Protein AF-A0A7W1BH05-F1 (afdb_monomer)

pLDDT: mean 89.74, std 11.77, range [35.94, 97.69]

Foldseek 3Di:
DDPPDADPALVSCLPPDVVNLVVQVVNLVPDDDDPVCVVVSVVSVVVSVVSPVVNVVVLVVVCVVPVPDPVSVD

Sequence (74 aa):
MSVSVLPSSPAALSKSRWEDIAPFFDELSERPIDADAIGGWLQSWSRLEELVTEAAAVAMIAYTIDTSDPDKEA

Radius of gyration: 14.78 Å; Cα contacts (8 Å, |Δi|>4): 36; chains: 1; bounding box: 36×17×42 Å

Solvent-accessible surface area (backbone atoms only — not comparable to full-atom values): 4597 Å² total; per-residue (Å²): 135,88,77,91,66,78,76,93,46,28,76,75,46,74,85,56,50,67,86,70,50,49,62,56,54,52,53,61,70,69,51,87,74,50,93,82,44,44,64,62,49,50,52,52,52,52,50,51,50,50,34,53,50,50,28,50,51,52,48,50,52,59,19,70,75,44,78,83,47,72,86,55,77,114

Secondary structure (DSSP, 8-state):
----S--SSGGGGTT--HHHHHHHHHHHHHS---TTTHHHHHHHHHHHHHHHHHHHHHHHHHHHH-TT-GGG--

Mean predicted aligned error: 4.77 Å

Nearest PDB structures (foldseek):
  6dkm-assembly2_D  TM=5.267E-01  e=7.312E+00  synthetic construct
  6o8x-assembly1_o  TM=4.794E-01  e=6.865E+00  Enterococcus faecalis

Structure (mmCIF, N/CA/C/O backbone):
data_AF-A0A7W1BH05-F1
#
_entry.id   AF-A0A7W1BH05-F1
#
loop_
_atom_site.group_PDB
_atom_site.id
_atom_site.type_symbol
_atom_site.label_atom_id
_atom_site.label_alt_id
_atom_site.label_comp_id
_atom_site.label_asym_id
_atom_site.label_entity_id
_atom_site.label_seq_id
_atom_site.pdbx_PDB_ins_code
_atom_site.Cartn_x
_atom_site.Cartn_y
_atom_site.Cartn_z
_atom_site.occupancy
_atom_site.B_iso_or_equiv
_atom_site.auth_seq_id
_atom_site.auth_comp_id
_atom_site.auth_asym_id
_atom_site.auth_atom_id
_atom_site.pdbx_PDB_model_num
ATOM 1 N N . MET A 1 1 ? -16.427 -8.775 -1.004 1.00 35.94 1 MET A N 1
ATOM 2 C CA . MET A 1 1 ? -15.473 -9.765 -0.457 1.00 35.94 1 MET A CA 1
ATOM 3 C C . MET A 1 1 ? -14.659 -9.032 0.592 1.00 35.94 1 MET A C 1
ATOM 5 O O . MET A 1 1 ? -14.251 -7.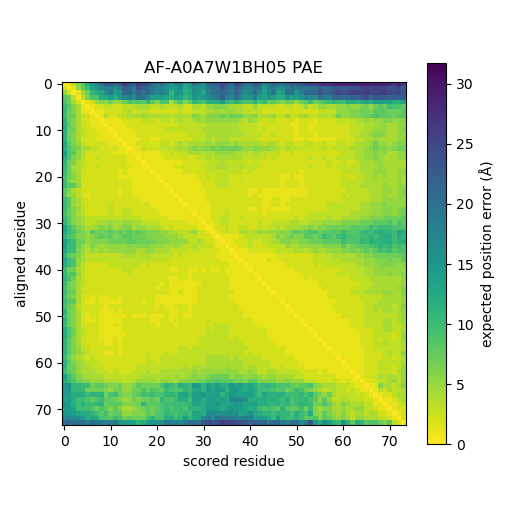924 0.295 1.00 35.94 1 MET A O 1
ATOM 9 N N . SER A 1 2 ? -14.499 -9.583 1.793 1.00 39.59 2 SER A N 1
ATOM 10 C CA . SER A 1 2 ? -13.724 -8.951 2.872 1.00 39.59 2 SER A CA 1
ATOM 11 C C . SER A 1 2 ? -12.293 -9.485 2.825 1.00 39.59 2 SER A C 1
ATOM 13 O O . SER A 1 2 ? -12.082 -10.689 2.974 1.00 39.59 2 SER A O 1
ATOM 15 N N . VAL A 1 3 ? -11.323 -8.618 2.577 1.00 54.91 3 VAL A N 1
ATOM 16 C CA . VAL A 1 3 ? -9.887 -8.892 2.572 1.00 54.91 3 VAL A CA 1
ATOM 17 C C . VAL A 1 3 ? -9.303 -8.519 3.941 1.00 54.91 3 VAL A C 1
ATOM 19 O O . VAL A 1 3 ? -8.628 -7.515 4.136 1.00 54.91 3 VAL A O 1
ATOM 22 N N . SER A 1 4 ? -9.537 -9.370 4.940 1.00 66.75 4 SER A N 1
ATOM 23 C CA . SER A 1 4 ? -9.179 -9.072 6.337 1.00 66.75 4 SER A CA 1
ATOM 24 C C . SER A 1 4 ? -7.693 -9.257 6.699 1.00 66.75 4 SER A C 1
ATOM 26 O O . SER A 1 4 ? -7.362 -9.292 7.883 1.00 66.75 4 SER A O 1
ATOM 28 N N . VAL A 1 5 ? -6.779 -9.367 5.725 1.00 82.62 5 VAL A N 1
ATOM 29 C CA . VAL A 1 5 ? -5.333 -9.527 5.979 1.00 82.62 5 VAL A CA 1
ATOM 30 C C . VAL A 1 5 ? -4.525 -8.685 4.994 1.00 82.62 5 VAL A C 1
ATOM 32 O O . VAL A 1 5 ? -4.522 -8.978 3.803 1.00 82.62 5 VAL A O 1
ATOM 35 N N . LEU A 1 6 ? -3.825 -7.659 5.499 1.00 90.00 6 LEU A N 1
ATOM 36 C CA . LEU A 1 6 ? -2.882 -6.868 4.701 1.00 90.00 6 LEU A CA 1
ATOM 37 C C . LEU A 1 6 ? -1.737 -7.749 4.168 1.00 90.00 6 LEU A C 1
ATOM 39 O O . LEU A 1 6 ? -1.386 -8.747 4.808 1.00 90.00 6 LEU A O 1
ATOM 43 N N . PRO A 1 7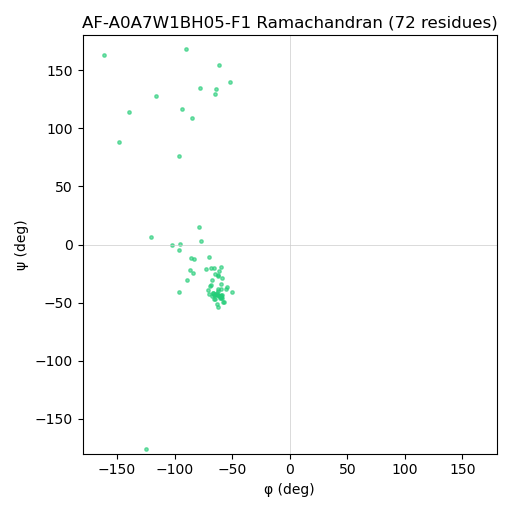 ? -1.103 -7.371 3.043 1.00 92.19 7 PRO A N 1
ATOM 44 C CA . PRO A 1 7 ? 0.086 -8.054 2.549 1.00 92.19 7 PRO A CA 1
ATOM 45 C C . PRO A 1 7 ? 1.161 -8.171 3.638 1.00 92.19 7 PRO A C 1
ATOM 47 O O . PRO A 1 7 ? 1.400 -7.243 4.412 1.00 92.19 7 PRO A O 1
ATOM 50 N N . SER A 1 8 ? 1.834 -9.320 3.704 1.00 91.44 8 SER A N 1
ATOM 51 C CA . SER A 1 8 ? 2.831 -9.589 4.747 1.00 91.44 8 SER A CA 1
ATOM 52 C C . SER A 1 8 ? 4.138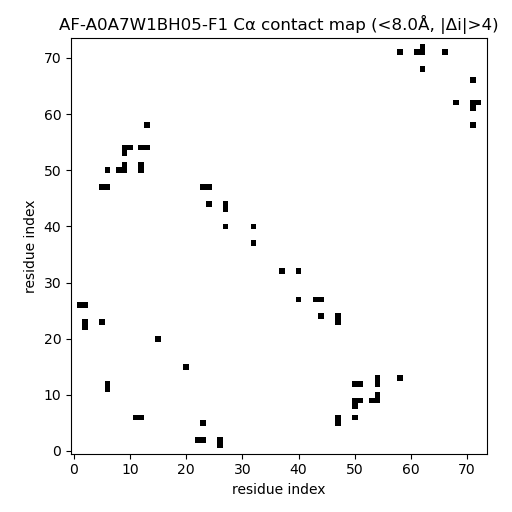 -8.813 4.553 1.00 91.44 8 SER A C 1
ATOM 54 O O . SER A 1 8 ? 4.888 -8.631 5.514 1.00 91.44 8 SER A O 1
ATOM 56 N N . SER A 1 9 ? 4.422 -8.350 3.332 1.00 94.56 9 SER A N 1
ATOM 57 C CA . SER A 1 9 ? 5.616 -7.576 2.986 1.00 94.56 9 SER A CA 1
ATOM 58 C C . SER A 1 9 ? 5.437 -6.809 1.664 1.00 94.56 9 SER A C 1
ATOM 60 O O . SER A 1 9 ? 4.565 -7.169 0.871 1.00 94.56 9 SER A O 1
ATOM 62 N N . PRO A 1 10 ? 6.281 -5.802 1.374 1.00 94.19 10 PRO A N 1
ATOM 63 C CA . PRO A 1 10 ? 6.276 -5.107 0.083 1.00 94.19 10 PRO A CA 1
ATOM 64 C C . PRO A 1 10 ? 6.560 -6.051 -1.093 1.00 94.19 10 PRO A C 1
ATOM 66 O O . PRO A 1 10 ? 5.982 -5.920 -2.166 1.00 94.19 10 PRO A O 1
ATOM 69 N N . ALA A 1 11 ? 7.400 -7.071 -0.885 1.00 94.56 11 ALA A N 1
ATOM 70 C CA . ALA A 1 11 ? 7.703 -8.077 -1.903 1.00 94.56 11 ALA A CA 1
ATOM 71 C C . ALA A 1 11 ? 6.465 -8.885 -2.331 1.00 94.56 11 ALA A C 1
ATOM 73 O O . ALA A 1 11 ? 6.399 -9.347 -3.473 1.00 94.56 11 ALA A O 1
ATOM 74 N N . ALA A 1 12 ? 5.466 -9.022 -1.451 1.00 94.19 12 ALA A N 1
ATOM 75 C CA . ALA A 1 12 ? 4.191 -9.651 -1.789 1.00 94.19 12 ALA A CA 1
ATOM 76 C C . ALA A 1 12 ? 3.393 -8.848 -2.835 1.00 94.19 12 ALA A C 1
ATOM 78 O O . ALA A 1 12 ? 2.547 -9.426 -3.509 1.00 94.19 12 ALA A O 1
ATOM 79 N N . LEU A 1 13 ? 3.698 -7.555 -3.003 1.00 94.25 13 LEU A N 1
ATOM 80 C CA . LEU A 1 13 ? 3.087 -6.656 -3.985 1.00 94.25 13 LEU A CA 1
ATOM 81 C C . LEU A 1 13 ? 3.889 -6.539 -5.291 1.00 94.25 13 LEU A C 1
ATOM 83 O O . LEU A 1 13 ? 3.474 -5.831 -6.199 1.00 94.25 13 LEU A O 1
ATOM 87 N N . SER A 1 14 ? 5.020 -7.240 -5.423 1.00 91.19 14 SER A N 1
ATOM 88 C CA . SER A 1 14 ? 5.944 -7.096 -6.567 1.00 91.19 14 SER A CA 1
ATOM 89 C C . SER A 1 14 ? 5.343 -7.404 -7.943 1.00 91.19 14 SER A C 1
ATOM 91 O O . SER A 1 14 ? 5.914 -7.014 -8.954 1.00 91.19 14 SER A O 1
ATOM 93 N N . LYS A 1 15 ? 4.221 -8.128 -7.989 1.00 89.88 15 LYS A N 1
ATOM 94 C CA . LYS A 1 15 ? 3.477 -8.450 -9.219 1.00 89.88 15 LYS A CA 1
ATOM 95 C C . LYS A 1 15 ? 2.041 -7.935 -9.192 1.00 89.88 15 LYS A C 1
ATOM 97 O O . LYS A 1 15 ? 1.253 -8.296 -10.060 1.00 89.88 15 LYS A O 1
ATOM 102 N N . SER A 1 16 ? 1.688 -7.176 -8.160 1.00 92.44 16 SER A N 1
ATOM 103 C CA . SER A 1 16 ? 0.345 -6.648 -7.992 1.00 92.44 16 SER A CA 1
ATOM 104 C C . SER A 1 16 ? 0.151 -5.454 -8.906 1.00 92.44 16 SER A C 1
ATOM 106 O O . SER A 1 16 ? 0.985 -4.552 -8.956 1.00 92.44 16 SER A O 1
ATOM 108 N N . ARG A 1 17 ? -0.985 -5.428 -9.590 1.00 92.06 17 ARG A N 1
ATOM 109 C CA . ARG A 1 17 ? -1.466 -4.239 -10.287 1.00 92.06 17 ARG A CA 1
ATOM 110 C C . ARG A 1 17 ? -2.327 -3.428 -9.328 1.00 92.06 17 ARG A C 1
ATOM 112 O O . ARG A 1 17 ? -2.729 -3.905 -8.267 1.00 92.06 17 ARG A O 1
ATOM 119 N N . TRP A 1 18 ? -2.654 -2.196 -9.707 1.00 92.50 18 TRP A N 1
ATOM 120 C CA . TRP A 1 18 ? -3.515 -1.351 -8.876 1.00 92.50 18 TRP A CA 1
ATOM 121 C C . TRP A 1 18 ? -4.854 -2.026 -8.534 1.00 92.50 18 TRP A C 1
ATOM 123 O O . TRP A 1 18 ? -5.319 -1.918 -7.406 1.00 92.50 18 TRP A O 1
ATOM 133 N N . GLU A 1 19 ? -5.434 -2.786 -9.464 1.00 94.69 19 GLU A N 1
ATOM 134 C CA . GLU A 1 19 ? -6.666 -3.563 -9.252 1.00 94.69 19 GLU A CA 1
ATOM 135 C C . GLU A 1 19 ? -6.560 -4.646 -8.162 1.00 94.69 19 GLU A C 1
ATOM 137 O O . GLU A 1 19 ? -7.575 -4.996 -7.563 1.00 94.69 19 GLU A O 1
ATOM 142 N N . ASP A 1 20 ? -5.351 -5.118 -7.847 1.00 93.31 20 ASP A N 1
ATOM 143 C CA . ASP A 1 20 ? -5.103 -6.040 -6.735 1.00 93.31 20 ASP A CA 1
ATOM 144 C C . ASP A 1 20 ? -4.948 -5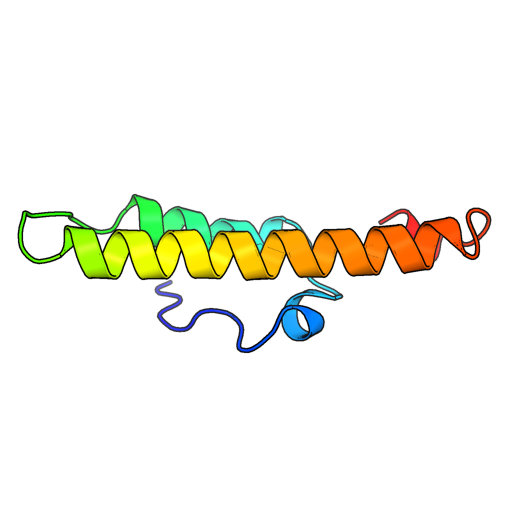.300 -5.394 1.00 93.31 20 ASP A C 1
ATOM 146 O O . ASP A 1 20 ? -5.172 -5.885 -4.336 1.00 93.31 20 ASP A O 1
ATOM 150 N N . ILE A 1 21 ? -4.557 -4.018 -5.423 1.00 94.50 21 ILE A N 1
ATOM 151 C CA . ILE A 1 21 ? -4.234 -3.199 -4.240 1.00 94.50 21 ILE A CA 1
ATOM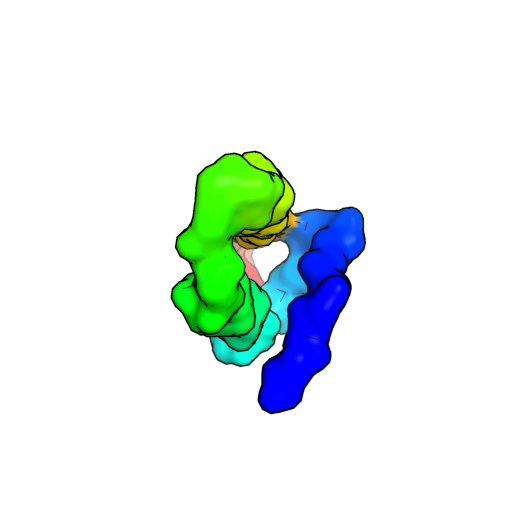 152 C C . ILE A 1 21 ? -5.434 -2.354 -3.786 1.00 94.50 21 ILE A C 1
ATOM 154 O O . ILE A 1 21 ? -5.694 -2.233 -2.587 1.00 94.50 21 ILE A O 1
ATOM 158 N N . ALA A 1 22 ? -6.181 -1.778 -4.729 1.00 95.81 22 ALA A N 1
ATOM 159 C CA . ALA A 1 22 ? -7.335 -0.920 -4.464 1.00 95.81 22 ALA A CA 1
ATOM 160 C C . ALA A 1 22 ? -8.355 -1.539 -3.485 1.00 95.81 22 ALA A C 1
ATOM 162 O O . ALA A 1 22 ? -8.754 -0.835 -2.556 1.00 95.81 22 ALA A O 1
ATOM 163 N N . PRO A 1 23 ? -8.686 -2.848 -3.563 1.00 95.44 23 PRO A N 1
ATOM 164 C CA . PRO A 1 23 ? -9.651 -3.454 -2.646 1.00 95.44 23 PRO A CA 1
ATOM 165 C C . PRO A 1 23 ? -9.270 -3.352 -1.161 1.00 95.44 23 PRO A C 1
ATOM 167 O O . PRO A 1 23 ? -10.154 -3.306 -0.308 1.00 95.44 23 PRO A O 1
ATOM 170 N N . PHE A 1 24 ? -7.973 -3.301 -0.825 1.00 95.00 24 PHE A N 1
ATOM 171 C CA . PHE A 1 24 ? -7.529 -3.125 0.562 1.00 95.00 24 PHE A CA 1
ATOM 172 C C . PHE A 1 24 ? -7.813 -1.706 1.075 1.00 95.00 24 PHE A C 1
ATOM 174 O O . PHE A 1 24 ? -8.209 -1.534 2.229 1.00 95.00 24 PHE A O 1
ATOM 181 N N . PHE A 1 25 ? -7.620 -0.691 0.226 1.00 95.25 25 PHE A N 1
ATOM 182 C CA . PHE A 1 25 ? -7.946 0.697 0.559 1.00 95.25 25 PHE A CA 1
ATOM 183 C C . PHE A 1 25 ? -9.455 0.908 0.640 1.00 95.25 25 PHE A C 1
ATOM 185 O O . PHE A 1 25 ? -9.917 1.544 1.587 1.00 95.25 25 PHE A O 1
ATOM 192 N N . ASP A 1 26 ? -10.208 0.334 -0.300 1.00 95.88 26 ASP A N 1
ATOM 193 C CA . ASP A 1 26 ? -11.668 0.399 -0.314 1.00 95.88 26 ASP A CA 1
ATOM 194 C C . ASP A 1 26 ? -12.235 -0.187 0.982 1.00 95.88 26 ASP A C 1
ATOM 196 O O . ASP A 1 26 ? -12.971 0.497 1.693 1.00 95.88 26 ASP A O 1
ATOM 200 N N . GLU A 1 27 ? -11.795 -1.386 1.381 1.00 93.69 27 GLU A N 1
ATOM 201 C CA . GLU A 1 27 ? -12.231 -1.986 2.644 1.00 93.69 27 GLU A CA 1
ATOM 202 C C . GLU A 1 27 ? -11.896 -1.104 3.849 1.00 93.69 27 GLU A C 1
ATOM 204 O O . GLU A 1 27 ? -12.743 -0.908 4.719 1.00 93.69 27 GLU A O 1
ATOM 209 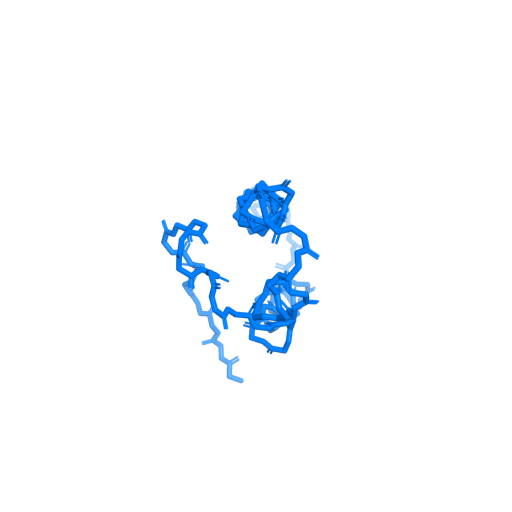N N . LEU A 1 28 ? -10.670 -0.575 3.935 1.00 93.31 28 LEU A N 1
ATOM 210 C CA . LEU A 1 28 ? -10.297 0.304 5.042 1.00 93.31 28 LEU A CA 1
ATOM 211 C C . LEU A 1 28 ? -11.153 1.571 5.059 1.00 93.31 28 LEU A C 1
ATOM 213 O O . LEU A 1 28 ? -11.546 2.007 6.138 1.00 93.31 28 LEU A O 1
ATOM 217 N N . SER A 1 29 ? -11.474 2.138 3.898 1.00 94.56 29 SER A N 1
ATOM 218 C CA . SER A 1 29 ? -12.301 3.342 3.787 1.00 94.56 29 SER A CA 1
ATOM 219 C C . SER A 1 29 ? -13.758 3.117 4.209 1.00 94.56 29 SER A C 1
ATOM 221 O O . SER A 1 29 ? -14.387 4.025 4.747 1.00 94.56 29 SER A O 1
ATOM 223 N N . GLU A 1 30 ? -14.278 1.902 4.019 1.00 94.44 30 GLU A N 1
ATOM 224 C CA . GLU A 1 30 ? -15.650 1.523 4.373 1.00 94.44 30 GLU A CA 1
ATOM 225 C C . GLU A 1 30 ? -15.808 1.126 5.849 1.00 94.44 30 GLU A C 1
ATOM 227 O O . GLU A 1 30 ? -16.933 1.007 6.347 1.00 94.44 30 GLU A O 1
ATOM 232 N N . ARG A 1 31 ? -14.703 0.913 6.579 1.00 91.12 31 ARG A N 1
ATOM 233 C CA . ARG A 1 31 ? -14.764 0.537 7.997 1.00 91.12 31 ARG A CA 1
ATOM 234 C C . ARG A 1 31 ? -15.372 1.673 8.826 1.00 91.12 31 ARG A C 1
ATOM 236 O O . ARG A 1 31 ? -14.890 2.802 8.754 1.00 91.12 31 ARG A O 1
ATOM 243 N N . PRO A 1 32 ? -16.381 1.393 9.670 1.00 90.88 32 PRO A N 1
ATOM 244 C CA . PRO A 1 32 ? -16.883 2.382 10.611 1.00 90.88 32 PRO A CA 1
ATOM 245 C C . PRO A 1 32 ? -15.787 2.742 11.618 1.00 90.88 32 PRO A C 1
ATOM 247 O O . PRO A 1 32 ? -15.119 1.865 12.167 1.00 90.88 32 PRO A O 1
ATOM 250 N N . ILE A 1 33 ? -15.612 4.042 11.853 1.00 92.12 33 ILE A N 1
ATOM 251 C CA . ILE A 1 33 ? -14.599 4.583 12.757 1.00 92.12 33 ILE A CA 1
ATOM 252 C C . ILE A 1 33 ? -15.302 5.286 13.915 1.00 92.12 33 ILE A C 1
ATOM 254 O O . ILE A 1 33 ? -16.130 6.173 13.707 1.00 92.12 33 ILE A O 1
ATOM 258 N N . ASP A 1 34 ? -14.925 4.916 15.131 1.00 94.06 34 ASP A N 1
ATOM 259 C CA . ASP A 1 34 ? -15.261 5.617 16.363 1.00 94.06 34 ASP A CA 1
ATOM 260 C C . ASP A 1 34 ? -13.980 5.963 17.146 1.00 94.06 34 ASP A C 1
ATOM 262 O O . ASP A 1 34 ? -12.857 5.754 16.672 1.00 94.06 34 ASP A O 1
ATOM 266 N N . ALA A 1 35 ? -14.143 6.541 18.337 1.00 94.00 35 ALA A N 1
ATOM 267 C CA . ALA A 1 35 ? -13.027 6.982 19.170 1.00 94.00 35 ALA A CA 1
ATOM 268 C C . ALA A 1 35 ? -12.100 5.836 19.614 1.00 94.00 35 ALA A C 1
ATOM 270 O O . ALA A 1 35 ? -10.914 6.082 19.834 1.00 94.00 35 ALA A O 1
ATOM 271 N N . ASP A 1 36 ? -12.608 4.607 19.707 1.00 92.69 36 ASP A N 1
ATOM 272 C CA . ASP A 1 36 ? -11.834 3.440 20.129 1.00 92.69 36 ASP A CA 1
ATOM 273 C C . ASP A 1 36 ? -11.169 2.748 18.923 1.00 92.69 36 ASP A C 1
ATOM 275 O O . ASP A 1 36 ? -10.066 2.206 19.031 1.00 92.69 36 ASP A O 1
ATOM 279 N N . ALA A 1 37 ? -11.795 2.813 17.743 1.00 89.62 37 ALA A N 1
ATOM 280 C CA . ALA A 1 37 ? -11.320 2.176 16.516 1.00 89.62 37 ALA A CA 1
ATOM 281 C C . ALA A 1 37 ? -10.322 3.022 15.700 1.00 89.62 37 ALA A C 1
ATOM 283 O O . ALA A 1 37 ? -9.541 2.457 14.927 1.00 89.62 37 ALA A O 1
ATOM 284 N N . ILE A 1 38 ? -10.300 4.353 15.865 1.00 94.12 38 ILE A N 1
ATOM 285 C CA . ILE A 1 38 ? -9.463 5.266 15.058 1.00 94.12 38 ILE A CA 1
ATOM 286 C C . ILE A 1 38 ? -7.970 4.913 15.092 1.00 94.12 38 ILE A C 1
ATOM 288 O O . ILE A 1 38 ? -7.298 4.988 14.065 1.00 94.12 38 ILE A O 1
ATOM 292 N N . GLY A 1 39 ? -7.445 4.483 16.243 1.00 95.31 39 GLY A N 1
ATOM 293 C CA . GLY A 1 39 ? -6.031 4.123 16.379 1.00 95.31 39 GLY A CA 1
ATOM 294 C C . GLY A 1 39 ? -5.655 2.895 15.545 1.00 95.31 39 GLY A C 1
ATOM 295 O O . GLY A 1 39 ? -4.672 2.920 14.806 1.00 95.31 39 GLY A O 1
ATOM 296 N N . GLY A 1 40 ? -6.469 1.837 15.616 1.00 93.38 40 GLY A N 1
ATOM 297 C CA . GLY A 1 40 ? -6.269 0.623 14.818 1.00 93.38 40 GLY A CA 1
ATOM 298 C C . GLY A 1 40 ? -6.508 0.85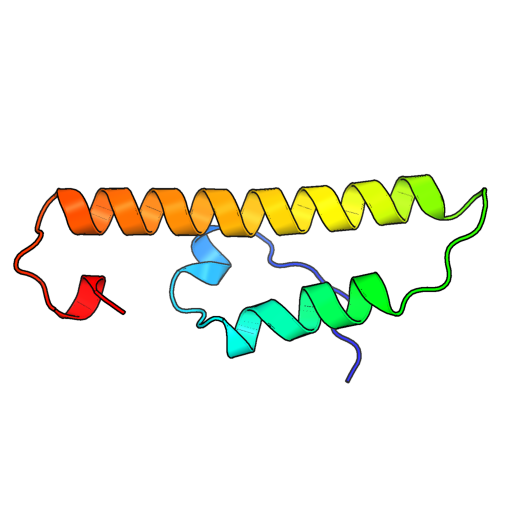6 13.324 1.00 93.38 40 GLY A C 1
ATOM 299 O O . GLY A 1 40 ? -5.800 0.296 12.482 1.00 93.38 40 GLY A O 1
ATOM 300 N N . TRP A 1 41 ? -7.463 1.727 12.989 1.00 94.50 41 TRP A N 1
ATOM 301 C CA . TRP A 1 41 ? -7.712 2.147 11.615 1.00 94.50 41 TRP A CA 1
ATOM 302 C C . TRP A 1 41 ? -6.507 2.887 11.023 1.00 94.50 41 TRP A C 1
ATOM 304 O O . TRP A 1 41 ? -6.000 2.468 9.984 1.00 94.50 41 TRP A O 1
ATOM 314 N N . LEU A 1 42 ? -5.985 3.907 11.718 1.00 96.00 42 LEU A N 1
ATOM 315 C CA . LEU A 1 42 ? -4.797 4.655 11.289 1.00 96.00 42 LEU A CA 1
ATOM 316 C C . LEU A 1 42 ? -3.585 3.738 11.133 1.00 96.00 42 LEU A C 1
ATOM 318 O O . LEU A 1 42 ? -2.879 3.825 10.135 1.00 96.00 42 LEU A O 1
ATOM 322 N N . GLN A 1 43 ? -3.372 2.819 12.077 1.00 95.44 43 GLN A N 1
ATOM 323 C CA . GLN A 1 43 ? -2.286 1.847 11.979 1.00 95.44 43 GLN A CA 1
ATOM 324 C C . GLN A 1 43 ? -2.418 0.968 10.729 1.00 95.44 43 GLN A C 1
ATOM 326 O O . GLN A 1 43 ? -1.428 0.735 10.038 1.00 95.44 43 GLN A O 1
ATOM 331 N N . SER A 1 44 ? -3.628 0.494 10.424 1.00 95.06 44 SER A N 1
ATOM 332 C CA . SER A 1 44 ? -3.877 -0.328 9.236 1.00 95.06 44 SER A CA 1
ATOM 333 C C . SER A 1 44 ? -3.666 0.468 7.946 1.00 95.06 44 SER A C 1
ATOM 335 O O . SER A 1 44 ? -3.045 -0.034 7.012 1.00 95.06 44 SER A O 1
ATOM 337 N N . TRP A 1 45 ? -4.138 1.717 7.915 1.00 95.81 45 TRP A N 1
ATOM 338 C CA . TRP A 1 45 ? -3.973 2.623 6.783 1.00 95.81 45 TRP A CA 1
ATOM 339 C C . TRP A 1 45 ? -2.500 2.932 6.514 1.00 95.81 45 TRP A C 1
ATOM 341 O O . TRP A 1 45 ? -2.008 2.685 5.415 1.00 95.81 45 TRP A O 1
ATOM 351 N N . SER A 1 46 ? -1.774 3.396 7.535 1.00 96.62 46 SER A N 1
ATOM 352 C CA . SER A 1 46 ? -0.343 3.691 7.431 1.00 96.62 46 SER A CA 1
ATOM 353 C C . SER A 1 46 ? 0.465 2.457 7.044 1.00 96.62 46 SER A C 1
ATOM 355 O O . SER A 1 46 ? 1.387 2.561 6.243 1.00 96.62 46 SER A O 1
ATOM 357 N N . ARG A 1 47 ? 0.107 1.272 7.558 1.00 96.44 47 ARG A N 1
ATOM 358 C CA . ARG A 1 47 ? 0.793 0.033 7.182 1.00 96.44 47 ARG A CA 1
ATOM 359 C C . ARG A 1 47 ? 0.592 -0.312 5.709 1.00 96.44 47 ARG A C 1
ATOM 361 O O . ARG A 1 47 ? 1.538 -0.740 5.057 1.00 96.44 47 ARG A O 1
ATOM 368 N N . LEU A 1 48 ? -0.621 -0.156 5.184 1.00 96.62 48 LEU A N 1
ATOM 369 C CA . LEU A 1 48 ? -0.887 -0.407 3.769 1.00 96.62 48 LEU A CA 1
ATOM 370 C C . LEU A 1 48 ? -0.138 0.596 2.875 1.00 96.62 48 LEU A C 1
ATOM 372 O O . LEU A 1 48 ? 0.479 0.186 1.895 1.00 96.62 48 LEU A O 1
ATOM 376 N N . GLU A 1 49 ? -0.134 1.880 3.238 1.00 97.12 49 GLU A N 1
ATOM 377 C CA . GLU A 1 49 ? 0.617 2.920 2.522 1.00 97.12 49 GLU A CA 1
ATOM 378 C C . GLU A 1 49 ? 2.127 2.630 2.493 1.00 97.12 49 GLU A C 1
ATOM 380 O O . GLU A 1 49 ? 2.749 2.712 1.432 1.00 97.12 49 GLU A O 1
ATOM 385 N N . GLU A 1 50 ? 2.711 2.249 3.634 1.00 97.69 50 GLU A N 1
ATOM 386 C CA . GLU A 1 50 ? 4.125 1.877 3.757 1.00 97.69 50 GLU A CA 1
ATOM 387 C C . GLU A 1 50 ? 4.477 0.729 2.800 1.00 97.69 50 GLU A C 1
ATOM 389 O O . GLU A 1 50 ? 5.422 0.838 2.019 1.00 97.69 50 GLU A O 1
ATOM 394 N N . LEU A 1 51 ? 3.673 -0.342 2.803 1.00 97.62 51 LEU A N 1
ATOM 395 C CA . LEU A 1 51 ? 3.879 -1.513 1.947 1.00 97.62 51 LEU A CA 1
ATOM 396 C C . LEU A 1 51 ? 3.845 -1.154 0.457 1.00 97.62 51 LEU A C 1
ATOM 398 O O . LEU A 1 51 ? 4.700 -1.609 -0.303 1.00 97.62 51 LEU A O 1
ATOM 402 N N . VAL A 1 52 ? 2.865 -0.346 0.043 1.00 97.06 52 VAL A N 1
ATOM 403 C CA . VAL A 1 52 ? 2.705 0.082 -1.355 1.00 97.06 52 VAL A CA 1
ATOM 404 C C . VAL A 1 52 ? 3.848 1.003 -1.774 1.00 97.06 52 VAL A C 1
ATOM 406 O O . VAL A 1 52 ? 4.423 0.823 -2.846 1.00 97.06 52 VAL A O 1
ATOM 409 N N . T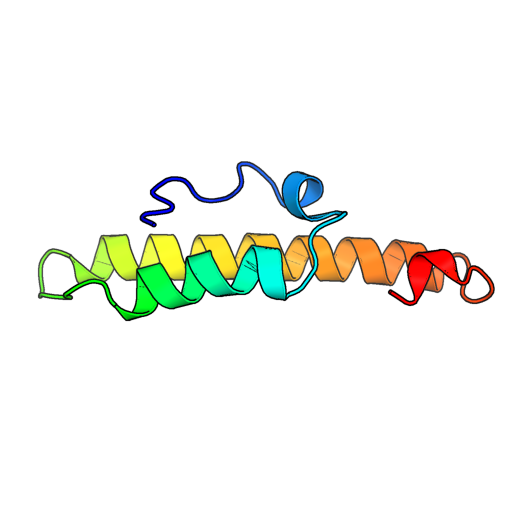HR A 1 53 ? 4.219 1.956 -0.920 1.00 97.19 53 THR A N 1
ATOM 410 C CA . THR A 1 53 ? 5.293 2.917 -1.201 1.00 97.19 53 THR A CA 1
ATOM 411 C C . THR A 1 53 ? 6.644 2.222 -1.318 1.00 97.19 53 THR A C 1
ATOM 413 O O . THR A 1 53 ? 7.405 2.500 -2.244 1.00 97.19 53 THR A O 1
ATOM 416 N N . GLU A 1 54 ? 6.945 1.285 -0.418 1.00 97.62 54 GLU A N 1
ATOM 417 C CA . GLU A 1 54 ? 8.193 0.527 -0.469 1.00 97.62 54 GLU A CA 1
ATOM 418 C C . GLU A 1 54 ? 8.243 -0.391 -1.699 1.00 97.62 54 GLU A C 1
ATOM 420 O O . GLU A 1 54 ? 9.263 -0.432 -2.389 1.00 97.62 54 GLU A O 1
ATOM 425 N N . ALA A 1 55 ? 7.138 -1.063 -2.042 1.00 96.44 55 ALA A N 1
ATOM 426 C CA . ALA A 1 55 ? 7.061 -1.883 -3.251 1.00 96.44 55 ALA A CA 1
ATOM 427 C C . ALA A 1 55 ? 7.296 -1.044 -4.520 1.00 96.44 55 ALA A C 1
ATOM 429 O O . ALA A 1 55 ? 8.093 -1.429 -5.378 1.00 96.44 55 ALA A O 1
ATOM 430 N N . ALA A 1 56 ? 6.672 0.135 -4.601 1.00 94.19 56 ALA A N 1
ATOM 431 C CA . ALA A 1 56 ? 6.864 1.071 -5.704 1.00 94.19 56 ALA A CA 1
ATOM 432 C C . ALA A 1 56 ? 8.311 1.584 -5.779 1.00 94.19 56 ALA A C 1
ATOM 434 O O . ALA A 1 56 ? 8.887 1.649 -6.864 1.00 94.19 56 ALA A O 1
ATOM 435 N N . ALA A 1 57 ? 8.935 1.901 -4.640 1.00 95.75 57 ALA A N 1
ATOM 436 C CA . ALA A 1 57 ? 10.333 2.318 -4.594 1.00 95.75 57 ALA A CA 1
ATOM 437 C C . ALA A 1 57 ? 11.276 1.216 -5.103 1.00 95.75 57 ALA A C 1
ATOM 439 O O . ALA A 1 57 ? 12.178 1.496 -5.894 1.00 95.75 57 ALA A O 1
ATOM 440 N N . VAL A 1 58 ? 11.050 -0.041 -4.707 1.00 95.00 58 VAL A N 1
ATOM 441 C CA . VAL A 1 58 ? 11.829 -1.194 -5.187 1.00 95.00 58 VAL A CA 1
ATOM 442 C C . VAL A 1 58 ? 11.651 -1.399 -6.694 1.00 95.00 58 VAL A C 1
ATOM 444 O O . VAL A 1 58 ? 12.646 -1.600 -7.394 1.00 95.00 58 VAL A O 1
ATOM 447 N N . ALA A 1 59 ? 10.422 -1.300 -7.210 1.00 92.00 59 ALA A N 1
ATOM 448 C CA . ALA A 1 59 ? 10.152 -1.387 -8.646 1.00 92.00 59 ALA A CA 1
ATOM 449 C C . ALA A 1 59 ? 10.862 -0.267 -9.425 1.00 92.00 59 ALA A C 1
ATOM 451 O O . ALA A 1 59 ? 11.544 -0.531 -10.414 1.00 92.00 59 ALA A O 1
ATOM 452 N N . MET A 1 60 ? 10.803 0.969 -8.921 1.00 93.00 60 MET A N 1
ATOM 453 C CA . MET A 1 60 ? 11.494 2.123 -9.502 1.00 93.00 60 MET A CA 1
ATOM 454 C C . MET A 1 60 ? 13.016 1.909 -9.537 1.00 93.00 60 MET A C 1
ATOM 456 O O . MET A 1 60 ? 13.665 2.166 -10.552 1.00 93.00 60 MET A O 1
ATOM 460 N N . ILE A 1 61 ? 13.607 1.393 -8.455 1.00 94.12 61 ILE A N 1
ATOM 461 C CA . ILE A 1 61 ? 15.039 1.059 -8.413 1.00 94.12 61 ILE A CA 1
ATOM 462 C C . ILE A 1 61 ? 15.370 0.002 -9.476 1.00 94.12 61 ILE A C 1
ATOM 464 O O . ILE A 1 61 ? 16.332 0.162 -10.224 1.00 94.12 61 ILE A O 1
ATOM 468 N N . ALA A 1 62 ? 14.567 -1.059 -9.586 1.00 90.56 62 ALA A N 1
ATOM 469 C CA . ALA A 1 62 ? 14.781 -2.107 -10.583 1.00 90.56 62 ALA A CA 1
ATOM 470 C C . ALA A 1 62 ? 14.686 -1.578 -12.025 1.00 90.56 62 ALA A C 1
ATOM 472 O O . ALA A 1 62 ? 15.496 -1.973 -12.871 1.00 90.56 62 ALA A O 1
ATOM 473 N N . TYR A 1 63 ? 13.727 -0.685 -12.288 1.00 89.44 63 TYR A N 1
ATOM 474 C CA . TYR A 1 63 ? 13.560 0.000 -13.569 1.00 89.44 63 TYR A CA 1
ATOM 475 C C . TYR A 1 63 ? 14.744 0.922 -13.875 1.00 89.44 63 TYR A C 1
ATOM 477 O O . TYR A 1 63 ? 15.321 0.848 -14.950 1.00 89.44 63 TYR A O 1
ATOM 485 N N . THR A 1 64 ? 15.188 1.741 -12.922 1.00 92.19 64 THR A N 1
ATOM 486 C CA . THR A 1 64 ? 16.301 2.684 -13.156 1.00 92.19 64 THR A CA 1
ATOM 487 C C . THR A 1 64 ? 17.660 2.018 -13.355 1.00 92.19 64 THR A C 1
ATOM 489 O O . THR A 1 64 ? 18.547 2.632 -13.946 1.00 92.19 64 THR A O 1
ATOM 492 N N . ILE A 1 65 ? 17.829 0.766 -12.921 1.00 92.44 65 ILE A N 1
ATOM 493 C CA . ILE A 1 65 ? 19.012 -0.052 -13.236 1.00 92.44 65 ILE A CA 1
ATOM 494 C C . ILE A 1 65 ? 19.055 -0.439 -14.722 1.00 92.44 65 ILE A C 1
ATOM 496 O O . ILE A 1 65 ? 20.139 -0.513 -15.298 1.00 92.44 65 ILE A O 1
ATOM 500 N N . ASP A 1 66 ? 17.901 -0.690 -15.338 1.00 90.06 66 ASP A N 1
ATOM 501 C CA . ASP A 1 66 ? 17.786 -1.043 -16.752 1.00 90.06 66 ASP A CA 1
ATOM 502 C C . ASP A 1 66 ? 16.463 -0.517 -17.304 1.00 90.06 66 ASP A C 1
ATOM 504 O O . ASP A 1 66 ? 15.440 -1.203 -17.299 1.00 90.06 66 ASP A O 1
ATOM 508 N N . THR A 1 67 ? 16.508 0.730 -17.770 1.00 87.31 67 THR A N 1
ATOM 509 C CA . THR A 1 67 ? 15.343 1.438 -18.308 1.00 87.31 67 THR A CA 1
ATOM 510 C C . THR A 1 67 ? 14.983 0.989 -19.723 1.00 87.31 67 THR A C 1
ATOM 512 O O . THR A 1 67 ? 14.118 1.595 -20.342 1.00 87.31 67 THR A O 1
ATOM 515 N N . SER A 1 68 ? 15.693 0.004 -20.283 1.00 88.00 68 SER A N 1
ATOM 516 C CA . SER A 1 68 ? 15.388 -0.570 -21.597 1.00 88.00 68 SER A CA 1
ATOM 517 C C . SER A 1 68 ? 14.545 -1.843 -21.518 1.00 88.00 68 SER A C 1
ATOM 519 O O . SER A 1 68 ? 14.139 -2.358 -22.558 1.00 88.00 68 SER A O 1
ATOM 521 N N . ASP A 1 69 ? 14.280 -2.329 -20.302 1.00 85.88 69 ASP A N 1
ATOM 522 C CA . ASP A 1 69 ? 13.492 -3.525 -20.024 1.00 85.88 69 ASP A CA 1
ATOM 523 C C . ASP A 1 69 ? 11.981 -3.201 -19.980 1.00 85.88 69 ASP A C 1
ATOM 525 O O . ASP A 1 69 ? 11.522 -2.572 -19.019 1.00 85.88 69 ASP A O 1
ATOM 529 N N . PRO A 1 70 ? 11.187 -3.639 -20.980 1.00 81.12 70 PRO A N 1
ATOM 530 C CA . PRO A 1 70 ? 9.752 -3.357 -21.042 1.00 81.12 70 PRO A CA 1
ATOM 531 C C . PRO A 1 70 ? 8.967 -4.000 -19.897 1.00 81.12 70 PRO A C 1
ATOM 533 O O . PRO A 1 70 ? 7.914 -3.494 -19.514 1.00 81.12 70 PRO A O 1
ATOM 536 N N . ASP A 1 71 ? 9.474 -5.097 -19.323 1.00 79.69 71 ASP A N 1
ATOM 537 C CA . ASP A 1 71 ? 8.802 -5.798 -18.226 1.00 79.69 71 A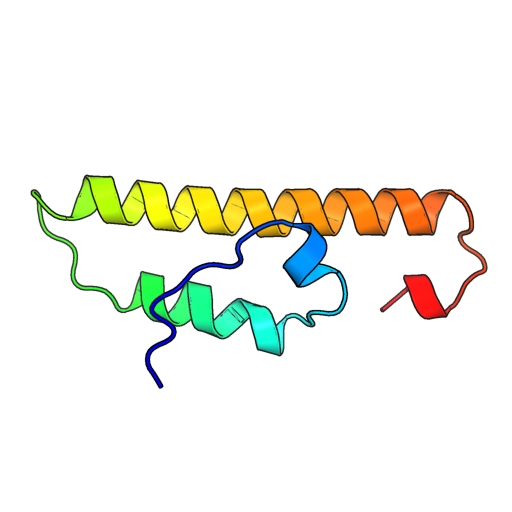SP A CA 1
ATOM 538 C C . ASP A 1 71 ? 8.826 -4.977 -16.922 1.00 79.69 71 ASP A C 1
ATOM 540 O O . ASP A 1 71 ? 8.121 -5.308 -15.968 1.00 79.69 71 ASP A O 1
ATOM 544 N N . LYS A 1 72 ? 9.610 -3.891 -16.872 1.00 77.50 72 LYS A N 1
ATOM 545 C CA . LYS A 1 72 ? 9.726 -2.978 -15.725 1.00 77.50 72 LYS A CA 1
ATOM 546 C C . LYS A 1 72 ? 8.960 -1.663 -15.895 1.00 77.50 72 LYS A C 1
ATOM 548 O O . LYS A 1 72 ? 9.003 -0.829 -14.994 1.00 77.50 72 LYS A O 1
ATOM 553 N N . GLU A 1 73 ? 8.282 -1.468 -17.027 1.00 68.75 73 GLU A N 1
ATOM 554 C CA . GLU A 1 73 ? 7.430 -0.294 -17.283 1.00 68.75 73 GLU A CA 1
ATOM 555 C C . GLU A 1 73 ? 5.993 -0.456 -16.749 1.00 68.75 73 GLU A C 1
ATOM 557 O O . GLU A 1 73 ? 5.229 0.513 -16.748 1.00 68.75 73 GLU A O 1
ATOM 562 N N . ALA A 1 74 ? 5.614 -1.674 -16.346 1.00 60.25 74 ALA A N 1
ATOM 563 C CA . ALA A 1 74 ? 4.237 -2.090 -16.070 1.00 60.25 74 ALA A CA 1
ATOM 564 C C . ALA A 1 74 ? 3.838 -2.059 -14.588 1.00 60.25 74 ALA A C 1
ATOM 566 O O . ALA A 1 74 ? 4.691 -2.358 -13.722 1.00 60.25 74 ALA A O 1
#